Protein AF-A0A7S2N9T8-F1 (afdb_monomer)

Foldseek 3Di:
DKAWQPPPRDPDDFPQWDWDDDPQWIWIAFGFDQFLWIWIQRNVVRTIIIADGDCPDDGAPRRHWHWDDDVQKIKIWDWHFDDDPPDDTDIDIDIDIDGNVVVVVSVVVVPDD

Secondary structure (DSSP, 8-state):
-PEEPPTT------SSEEEEEETTEEEEEE-SSS---EEEEETTTTEEEEEPP---SSPPSS--EEEEEETTEEEEEEEEEE--TTS--EEEEEEEEEEHHHHHHHHHGGG--

Sequence (113 aa):
EAVALGCDERPPAMSGHTALVCCGRMLVFGGEGNSQEVLSYNMSAARWELLPPIMLGPRPSDGRIFCCISGSRLVAYQQRVESAPGSASGRRHELYALEVGEVLQALEFSGGL

Organism: NCBI:txid327968

Solvent-accessible surface area (backbone atoms only — not comparable to full-atom values): 6513 Å² total; per-residue (Å²): 96,62,44,73,40,56,99,83,49,64,80,74,94,60,54,66,49,32,77,46,80,55,97,65,27,37,40,36,38,46,6,57,78,61,43,53,44,31,38,31,35,34,62,88,76,73,43,44,28,43,39,70,58,60,82,73,70,76,82,44,81,76,16,46,28,40,52,52,75,61,91,64,29,41,36,36,40,34,42,32,69,43,77,52,94,94,51,79,79,38,79,45,80,46,79,46,78,42,52,46,66,58,59,47,48,59,56,58,65,39,75,69,133

Structure (mmCIF, N/CA/C/O backbone):
data_AF-A0A7S2N9T8-F1
#
_entry.id   AF-A0A7S2N9T8-F1
#
loop_
_atom_site.group_PDB
_atom_site.id
_atom_site.type_symbol
_atom_site.label_atom_id
_atom_site.label_alt_id
_atom_site.label_comp_id
_atom_site.label_asym_id
_atom_site.label_entity_id
_atom_site.label_seq_id
_atom_site.pdbx_PDB_ins_code
_atom_site.Cartn_x
_atom_site.Cartn_y
_atom_site.Cartn_z
_atom_site.occupancy
_atom_site.B_iso_or_equiv
_atom_site.auth_seq_id
_atom_site.auth_comp_id
_atom_site.auth_asym_id
_atom_site.auth_atom_id
_atom_site.pdbx_PDB_model_num
ATOM 1 N N . GLU A 1 1 ? 5.960 12.427 9.822 1.00 52.41 1 GLU A N 1
ATOM 2 C CA . GLU A 1 1 ? 4.686 12.295 10.556 1.00 52.41 1 GLU A CA 1
ATOM 3 C C . GLU A 1 1 ? 3.575 11.964 9.576 1.00 52.41 1 GLU A C 1
ATOM 5 O O . GLU A 1 1 ? 3.714 12.310 8.403 1.00 52.41 1 GLU A O 1
ATOM 10 N N . ALA A 1 2 ? 2.531 11.264 10.023 1.00 56.09 2 ALA A N 1
ATOM 11 C CA . ALA A 1 2 ? 1.340 11.041 9.210 1.00 56.09 2 ALA A CA 1
ATOM 12 C C . ALA A 1 2 ? 0.533 12.342 9.120 1.00 56.09 2 ALA A C 1
ATOM 14 O O . ALA A 1 2 ? 0.208 12.942 10.143 1.00 56.09 2 ALA A O 1
ATOM 15 N N . VAL A 1 3 ? 0.209 12.779 7.906 1.00 66.69 3 VAL A N 1
ATOM 16 C CA . VAL A 1 3 ? -0.557 14.010 7.684 1.00 66.69 3 VAL A CA 1
ATOM 17 C C . VAL A 1 3 ? -1.998 13.624 7.394 1.00 66.69 3 VAL A C 1
ATOM 19 O O . VAL A 1 3 ? -2.268 12.876 6.454 1.00 66.69 3 VAL A O 1
ATOM 22 N N . ALA A 1 4 ? -2.930 14.096 8.221 1.00 62.12 4 ALA A N 1
ATOM 23 C CA . ALA A 1 4 ? -4.349 13.927 7.942 1.00 62.12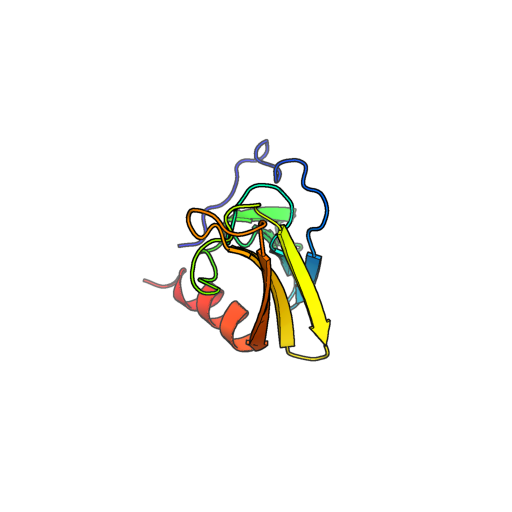 4 ALA A CA 1
ATOM 24 C C . ALA A 1 4 ? -4.683 14.652 6.638 1.00 62.12 4 ALA A C 1
ATOM 26 O O . ALA A 1 4 ? -4.401 15.842 6.503 1.00 62.12 4 ALA A O 1
ATOM 27 N N . LEU A 1 5 ? -5.286 13.925 5.705 1.00 64.75 5 LEU A N 1
ATOM 28 C CA . LEU A 1 5 ? -5.829 14.532 4.507 1.00 64.75 5 LEU A CA 1
ATOM 29 C C . LEU A 1 5 ? -7.159 15.208 4.886 1.00 64.75 5 LEU A C 1
ATOM 31 O O . LEU A 1 5 ? -7.960 14.650 5.645 1.00 64.75 5 LEU A O 1
ATOM 35 N N . GLY A 1 6 ? -7.373 16.436 4.421 1.00 52.16 6 GLY A N 1
ATOM 36 C CA . GLY A 1 6 ? -8.608 17.193 4.601 1.00 52.16 6 GLY A CA 1
ATOM 37 C C . GLY A 1 6 ? -9.846 16.417 4.135 1.00 52.16 6 GLY A C 1
ATOM 38 O O . GLY A 1 6 ? -9.765 15.464 3.364 1.00 52.16 6 GLY A O 1
ATOM 39 N N . CYS A 1 7 ? -11.035 16.828 4.584 1.00 45.34 7 CYS A N 1
ATOM 40 C CA . CYS A 1 7 ? -12.299 16.146 4.267 1.00 45.34 7 CYS A CA 1
ATOM 41 C C . CYS A 1 7 ? -12.627 16.060 2.756 1.00 45.34 7 CYS A C 1
ATOM 43 O O . CYS A 1 7 ? -13.397 15.180 2.362 1.00 45.34 7 CYS A O 1
ATOM 45 N N . ASP A 1 8 ? -11.996 16.901 1.926 1.00 54.03 8 ASP A N 1
ATOM 46 C CA . ASP A 1 8 ? -12.039 16.865 0.454 1.00 54.03 8 ASP A CA 1
ATOM 47 C C . ASP A 1 8 ? -10.788 16.230 -0.200 1.00 54.03 8 ASP A C 1
ATOM 49 O O . ASP A 1 8 ? -10.780 15.967 -1.402 1.00 54.03 8 ASP A O 1
ATOM 53 N N . GLU A 1 9 ? -9.745 15.909 0.568 1.00 65.88 9 GLU A N 1
ATOM 54 C CA . GLU A 1 9 ? -8.489 15.308 0.095 1.00 65.88 9 GLU A CA 1
ATOM 55 C C . GLU A 1 9 ? -8.577 13.775 0.111 1.00 65.88 9 GLU A C 1
ATOM 57 O O . GLU A 1 9 ? -7.877 13.057 0.826 1.00 65.88 9 GLU A O 1
ATOM 62 N N . ARG A 1 10 ? -9.489 13.231 -0.694 1.00 70.81 10 ARG A N 1
ATOM 63 C CA . ARG A 1 10 ? -9.456 11.794 -0.990 1.00 70.81 10 ARG A CA 1
ATOM 64 C C . ARG A 1 10 ? -8.208 11.484 -1.820 1.00 70.81 10 ARG A C 1
ATOM 66 O O . ARG A 1 10 ? -7.784 12.338 -2.601 1.00 70.81 10 ARG A O 1
ATOM 73 N N . PRO A 1 11 ? -7.662 10.261 -1.715 1.00 74.88 11 PRO A N 1
ATOM 74 C CA . PRO A 1 11 ? -6.660 9.788 -2.652 1.00 74.88 11 PRO A CA 1
ATOM 75 C C . PRO A 1 11 ? -7.050 10.107 -4.097 1.00 74.88 11 PRO A C 1
ATOM 77 O O . PRO A 1 11 ? -8.220 9.916 -4.458 1.00 74.88 11 PRO A O 1
ATOM 80 N N . PRO A 1 12 ? -6.107 10.566 -4.933 1.00 74.38 12 PRO A N 1
ATOM 81 C CA . PRO A 1 12 ? -6.371 10.713 -6.354 1.00 74.38 12 PRO A CA 1
ATOM 82 C C . PRO A 1 12 ? -6.801 9.365 -6.942 1.00 74.38 12 PRO A C 1
ATOM 84 O O . PRO A 1 12 ? -6.414 8.301 -6.454 1.00 74.38 12 PRO A O 1
ATOM 87 N N . ALA A 1 13 ? -7.604 9.402 -8.007 1.00 75.38 13 ALA A N 1
ATOM 88 C CA . ALA A 1 13 ? -7.956 8.189 -8.731 1.00 75.38 13 ALA A CA 1
ATOM 89 C C . ALA A 1 13 ? -6.673 7.507 -9.237 1.00 75.38 13 ALA A C 1
ATOM 91 O O . ALA A 1 13 ? -5.900 8.107 -9.979 1.00 75.38 13 ALA A O 1
ATOM 92 N N . MET A 1 14 ? -6.457 6.259 -8.825 1.00 75.69 14 MET A N 1
ATOM 93 C CA . MET A 1 14 ? -5.258 5.478 -9.129 1.00 75.69 14 MET A CA 1
ATOM 94 C C . MET A 1 14 ? -5.645 4.087 -9.626 1.00 75.69 14 MET A C 1
ATOM 96 O O . MET A 1 14 ? -6.543 3.447 -9.075 1.00 75.69 14 MET A O 1
ATOM 100 N N . SER A 1 15 ? -4.955 3.596 -10.655 1.00 74.00 15 SER A N 1
ATOM 101 C CA . SER A 1 15 ? -5.135 2.244 -11.192 1.00 74.00 15 SER A CA 1
ATOM 102 C C . SER A 1 15 ? -3.935 1.360 -10.829 1.00 74.00 15 SER A C 1
ATOM 104 O O . SER A 1 15 ? -2.832 1.862 -10.617 1.00 74.00 15 SER A O 1
ATOM 106 N N . GLY A 1 16 ? -4.151 0.048 -10.687 1.00 72.19 16 GLY A N 1
ATOM 107 C CA . GLY A 1 16 ? -3.079 -0.910 -10.374 1.00 72.19 16 GLY A CA 1
ATOM 108 C C . GLY A 1 16 ? -2.506 -0.834 -8.951 1.00 72.19 16 GLY A C 1
ATOM 109 O O . GLY A 1 16 ? -1.488 -1.467 -8.683 1.00 72.19 16 GLY A O 1
ATOM 110 N N . HIS A 1 17 ? -3.139 -0.078 -8.049 1.00 78.06 17 HIS A N 1
ATOM 111 C CA . HIS A 1 17 ? -2.784 -0.020 -6.630 1.00 78.06 17 HIS A CA 1
ATOM 112 C C . HIS A 1 17 ? -3.206 -1.299 -5.892 1.00 78.06 17 HIS A C 1
ATOM 114 O O . HIS A 1 17 ? -4.038 -2.070 -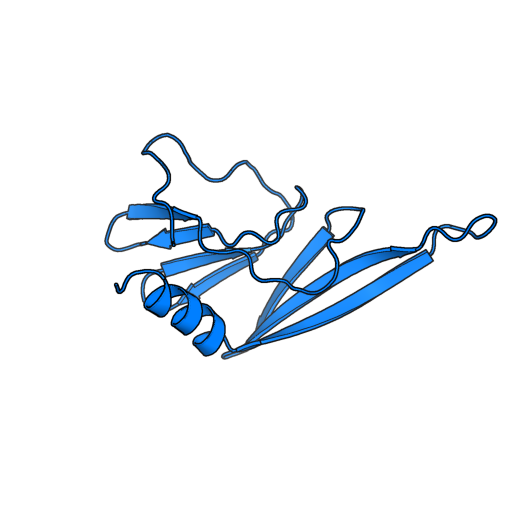6.375 1.00 78.06 17 HIS A O 1
ATOM 120 N N . THR A 1 18 ? -2.674 -1.501 -4.686 1.00 76.69 18 THR A N 1
ATOM 121 C CA . THR A 1 18 ? -3.119 -2.580 -3.785 1.00 76.69 18 THR A CA 1
ATOM 122 C C . THR A 1 18 ? -3.541 -2.010 -2.448 1.00 76.69 18 THR A C 1
ATOM 124 O O . THR A 1 18 ? -2.971 -1.020 -1.990 1.00 76.69 18 THR A O 1
ATOM 127 N N . ALA A 1 19 ? -4.521 -2.657 -1.818 1.00 79.50 19 ALA A N 1
ATOM 128 C CA . ALA A 1 19 ? -5.009 -2.309 -0.494 1.00 79.50 19 ALA A CA 1
ATOM 129 C C . ALA A 1 19 ? -4.818 -3.466 0.506 1.00 79.50 19 ALA A C 1
ATOM 131 O O . ALA A 1 19 ? -5.057 -4.628 0.177 1.00 79.50 19 ALA A O 1
ATOM 132 N N . LEU A 1 20 ? -4.425 -3.133 1.736 1.00 77.75 20 LEU A N 1
ATOM 133 C CA . LEU A 1 20 ? -4.350 -4.015 2.902 1.00 77.75 20 LEU A CA 1
ATOM 134 C C . LEU A 1 20 ? -5.322 -3.528 3.963 1.00 77.75 20 LEU A C 1
ATOM 136 O O . LEU A 1 20 ? -5.319 -2.340 4.244 1.00 77.75 20 LEU A O 1
ATOM 140 N N . VAL A 1 21 ? -6.032 -4.419 4.650 1.00 82.19 21 VAL A N 1
ATOM 141 C CA . VAL A 1 21 ? -6.688 -4.075 5.918 1.00 82.19 21 VAL A CA 1
ATOM 142 C C . VAL A 1 21 ? -5.935 -4.723 7.073 1.00 82.19 21 VAL A C 1
ATOM 144 O O . VAL A 1 21 ? -5.849 -5.946 7.152 1.00 82.19 21 VAL A O 1
ATOM 147 N N . CYS A 1 22 ? -5.409 -3.913 7.987 1.00 74.50 22 CYS A N 1
ATOM 148 C CA . CYS A 1 22 ? -4.740 -4.374 9.201 1.00 74.50 22 CYS A CA 1
ATOM 149 C C . CYS A 1 22 ? -4.956 -3.378 10.346 1.00 74.50 22 CYS A C 1
ATOM 151 O O . CYS A 1 22 ? -4.923 -2.167 10.138 1.00 74.50 22 CYS A O 1
ATOM 153 N N . CYS A 1 23 ? -5.173 -3.883 11.564 1.00 78.25 23 CYS A N 1
ATOM 154 C CA . CYS A 1 23 ? -5.263 -3.066 12.783 1.00 78.25 23 CYS A CA 1
ATOM 155 C C . CYS A 1 23 ? -6.249 -1.877 12.685 1.00 78.25 23 CYS A C 1
ATOM 157 O O . CYS A 1 23 ? -5.949 -0.773 13.131 1.00 78.25 23 CYS A O 1
ATOM 159 N N . GLY A 1 24 ? -7.421 -2.082 12.065 1.00 82.88 24 GLY A N 1
ATOM 160 C CA . GLY A 1 24 ? -8.450 -1.037 11.910 1.00 82.88 24 GLY A CA 1
ATOM 161 C C . GLY A 1 24 ? -8.115 0.049 10.880 1.00 82.88 24 GLY A C 1
ATOM 162 O O . GLY A 1 24 ? -8.780 1.085 10.826 1.00 82.88 24 GLY A O 1
ATOM 163 N N . ARG A 1 25 ? -7.082 -0.173 10.063 1.00 84.94 25 ARG A N 1
ATOM 164 C CA . ARG A 1 25 ? -6.641 0.731 9.003 1.00 84.94 25 ARG A CA 1
ATOM 165 C C . ARG A 1 25 ? -6.630 0.004 7.669 1.00 84.94 25 ARG A C 1
ATOM 167 O O . ARG A 1 25 ? -6.308 -1.182 7.612 1.00 84.94 25 ARG A O 1
ATOM 174 N N . MET A 1 26 ? -6.969 0.714 6.599 1.00 86.19 26 MET A N 1
ATOM 175 C CA . MET A 1 26 ? -6.729 0.249 5.238 1.00 86.19 26 MET A CA 1
ATOM 176 C C . MET A 1 26 ? -5.521 0.981 4.660 1.00 86.19 26 MET A C 1
ATOM 178 O O . MET A 1 26 ? -5.579 2.193 4.498 1.00 86.19 26 MET A O 1
ATOM 182 N N . LEU A 1 27 ? -4.443 0.269 4.350 1.00 80.50 27 LEU A N 1
ATOM 183 C CA . LEU A 1 27 ? -3.254 0.823 3.707 1.00 80.50 27 LEU A CA 1
ATOM 184 C C . LEU A 1 27 ? -3.366 0.639 2.195 1.00 80.50 27 LEU A C 1
ATOM 186 O O . LEU A 1 27 ? -3.589 -0.478 1.742 1.00 80.50 27 LEU A O 1
ATOM 190 N N . VAL A 1 28 ? -3.191 1.702 1.422 1.00 81.75 28 VAL A N 1
ATOM 191 C CA . VAL A 1 28 ? -3.163 1.695 -0.041 1.00 81.75 28 VAL A CA 1
ATOM 192 C C . VAL A 1 28 ? -1.774 2.120 -0.497 1.00 81.75 28 VAL A C 1
ATOM 194 O O . VAL A 1 28 ? -1.257 3.140 -0.042 1.00 81.75 28 VAL A O 1
ATOM 197 N N . PHE A 1 29 ? -1.164 1.320 -1.368 1.00 78.56 29 PHE A N 1
ATOM 198 C CA . PHE A 1 29 ? 0.200 1.534 -1.841 1.00 78.56 29 PHE A CA 1
ATOM 199 C C . PHE A 1 29 ? 0.326 1.273 -3.343 1.00 78.56 29 PHE A C 1
ATOM 201 O O . PHE A 1 29 ? -0.315 0.366 -3.889 1.00 78.56 29 PHE A O 1
ATOM 208 N N . GLY A 1 30 ? 1.206 2.044 -3.982 1.00 76.50 30 GLY A N 1
ATOM 209 C CA . GLY A 1 30 ? 1.538 1.919 -5.396 1.00 76.50 30 GLY A CA 1
ATOM 210 C C . GLY A 1 30 ? 0.442 2.442 -6.322 1.00 76.50 30 GLY A C 1
ATOM 211 O O . GLY A 1 30 ? -0.291 3.372 -5.989 1.00 76.50 30 GLY A O 1
ATOM 212 N N . GLY A 1 31 ? 0.338 1.822 -7.497 1.00 73.75 31 GLY A N 1
ATOM 213 C CA . GLY A 1 31 ? -0.507 2.302 -8.586 1.00 73.75 31 GLY A CA 1
ATOM 214 C C . GLY A 1 31 ? 0.151 3.378 -9.451 1.00 73.75 31 GLY A C 1
ATOM 215 O O . GL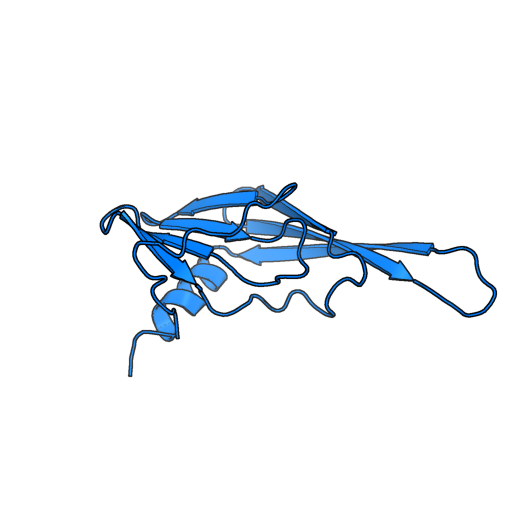Y A 1 31 ? 1.263 3.841 -9.193 1.00 73.75 31 GLY A O 1
ATOM 216 N N . GLU A 1 32 ? -0.536 3.734 -10.534 1.00 68.69 32 GLU A N 1
ATOM 217 C CA . GLU A 1 32 ? -0.076 4.748 -11.486 1.00 68.69 32 GLU A CA 1
ATOM 218 C C . GLU A 1 32 ? 0.034 6.125 -10.808 1.00 68.69 32 GLU A C 1
ATOM 220 O O . GLU A 1 32 ? -0.915 6.583 -10.176 1.00 68.69 32 GLU A O 1
ATOM 225 N N . GLY A 1 33 ? 1.184 6.797 -10.950 1.00 63.34 33 GLY A N 1
ATOM 226 C CA . GLY A 1 33 ? 1.401 8.127 -10.358 1.00 63.34 33 GLY A CA 1
ATOM 227 C C . GLY A 1 33 ? 2.723 8.331 -9.613 1.00 63.34 33 GLY A C 1
ATOM 228 O O . GLY A 1 33 ? 2.916 9.389 -9.023 1.00 63.34 33 GLY A O 1
ATOM 229 N N . ASN A 1 34 ? 3.662 7.375 -9.667 1.00 56.03 34 ASN A N 1
ATOM 230 C CA . ASN A 1 34 ? 5.015 7.50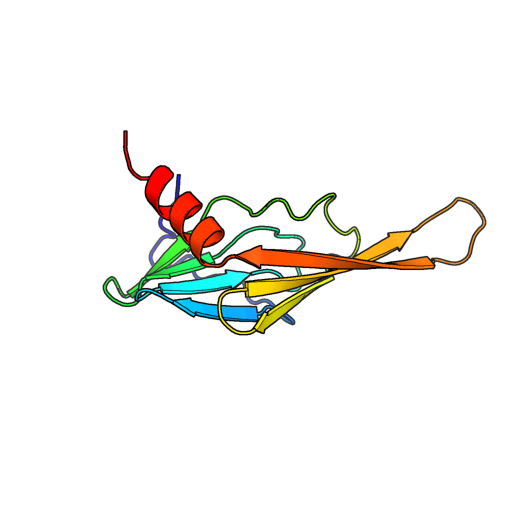3 -9.092 1.00 56.03 34 ASN A CA 1
ATOM 231 C C . ASN A 1 34 ? 5.082 7.673 -7.562 1.00 56.03 34 ASN A C 1
ATOM 233 O O . ASN A 1 34 ? 6.153 8.013 -7.040 1.00 56.03 34 ASN A O 1
ATOM 237 N N . SER A 1 35 ? 4.001 7.428 -6.820 1.00 64.31 35 SER A N 1
ATOM 238 C CA . SER A 1 35 ? 4.048 7.572 -5.372 1.00 64.31 35 SER A CA 1
ATOM 239 C C . SER A 1 35 ? 4.484 6.255 -4.714 1.00 64.31 35 SER A C 1
ATOM 241 O O . SER A 1 35 ? 3.824 5.224 -4.772 1.00 64.31 35 SER A O 1
ATOM 243 N N . GLN A 1 36 ? 5.645 6.295 -4.057 1.00 71.56 36 GLN A N 1
ATOM 244 C CA . GLN A 1 36 ? 5.990 5.356 -2.979 1.00 71.56 36 GLN A CA 1
ATOM 245 C C . GLN A 1 36 ? 5.282 5.764 -1.669 1.00 71.56 36 GLN A C 1
ATOM 247 O O . GLN A 1 36 ? 5.712 5.412 -0.573 1.00 71.56 36 GLN A O 1
ATOM 252 N N . GLU A 1 37 ? 4.227 6.569 -1.782 1.00 77.81 37 GLU A N 1
ATOM 253 C CA . GLU A 1 37 ? 3.405 7.025 -0.676 1.00 77.81 37 GLU A CA 1
ATOM 254 C C . GLU A 1 37 ? 2.488 5.896 -0.229 1.00 77.81 37 GLU A C 1
ATOM 256 O O . GLU A 1 37 ? 2.008 5.099 -1.038 1.00 77.81 37 GLU A O 1
ATOM 261 N N . VAL A 1 38 ? 2.235 5.849 1.072 1.00 78.69 38 VAL A N 1
ATOM 262 C CA . VAL A 1 38 ? 1.253 4.938 1.641 1.00 78.69 38 VAL A CA 1
ATOM 263 C C . VAL A 1 38 ? 0.091 5.780 2.131 1.00 78.69 38 VAL A C 1
ATOM 265 O O . VAL A 1 38 ? 0.248 6.654 2.981 1.00 78.69 38 VAL A O 1
ATOM 268 N N . LEU A 1 39 ? -1.090 5.508 1.604 1.00 83.25 39 LEU A N 1
ATOM 269 C CA . LEU A 1 39 ? -2.323 6.118 2.075 1.00 83.25 39 LEU A CA 1
ATOM 270 C C . LEU A 1 39 ? -2.939 5.197 3.122 1.00 83.25 39 LEU A C 1
ATOM 272 O O . LEU A 1 39 ? -3.106 4.010 2.876 1.00 83.25 39 LEU A O 1
ATOM 276 N N . SER A 1 40 ? -3.296 5.720 4.286 1.00 84.62 40 SER A N 1
ATOM 277 C CA . SER A 1 40 ? -3.988 4.978 5.338 1.00 84.62 40 SER A CA 1
ATOM 278 C C . SER A 1 40 ? -5.389 5.529 5.520 1.00 84.62 40 SER A C 1
ATOM 280 O O . SER A 1 40 ? -5.559 6.671 5.928 1.00 84.62 40 SER A O 1
ATOM 282 N N . TYR A 1 41 ? -6.404 4.700 5.334 1.00 86.62 41 TYR A N 1
ATOM 283 C CA . TYR A 1 41 ? -7.749 5.001 5.794 1.00 86.62 41 TYR A CA 1
ATOM 284 C C . TYR A 1 41 ? -7.946 4.465 7.212 1.00 86.62 41 TYR A C 1
ATOM 286 O O . TYR A 1 41 ? -7.956 3.253 7.432 1.00 86.62 41 TYR A O 1
ATOM 294 N N . ASN A 1 42 ? -8.107 5.361 8.181 1.00 85.88 42 ASN A N 1
ATOM 295 C CA . ASN A 1 42 ? -8.480 5.003 9.544 1.00 85.88 42 ASN A CA 1
ATOM 296 C C . ASN A 1 42 ? -9.986 4.718 9.586 1.00 85.88 42 ASN A C 1
ATOM 298 O O . ASN A 1 42 ? -10.789 5.636 9.424 1.00 85.88 42 ASN A O 1
ATOM 302 N N . MET A 1 43 ? -10.370 3.461 9.815 1.00 85.88 43 MET A N 1
ATOM 303 C CA . MET A 1 43 ? -11.777 3.050 9.775 1.00 85.88 43 MET A CA 1
ATOM 304 C C . MET A 1 43 ? -12.580 3.580 10.963 1.00 85.88 43 MET A C 1
ATOM 306 O O . MET A 1 43 ? -13.757 3.889 10.811 1.00 85.88 43 MET A O 1
ATOM 310 N N . SER A 1 44 ? -11.948 3.729 12.130 1.00 87.69 44 SER A N 1
ATOM 311 C CA . SER A 1 44 ? -12.606 4.244 13.336 1.00 87.69 44 SER A CA 1
ATOM 312 C C . SER A 1 44 ? -12.919 5.734 13.218 1.00 87.69 44 SER A C 1
ATOM 314 O O . SER A 1 44 ? -13.972 6.187 13.654 1.00 87.69 44 SER A O 1
ATOM 316 N N . ALA A 1 45 ? -11.999 6.499 12.626 1.00 85.69 45 ALA A N 1
ATOM 317 C CA . ALA A 1 45 ? -12.147 7.938 12.416 1.00 85.69 45 ALA A CA 1
ATOM 318 C C . ALA A 1 45 ? -12.736 8.303 11.042 1.00 85.69 45 ALA A C 1
ATOM 320 O O . ALA A 1 45 ? -12.942 9.482 10.766 1.00 85.69 45 ALA A O 1
ATOM 321 N N . ALA A 1 46 ? -12.963 7.305 10.185 1.00 88.69 46 ALA A N 1
ATOM 322 C CA . ALA A 1 46 ? -13.460 7.435 8.821 1.00 88.69 46 ALA A CA 1
ATOM 323 C C . ALA A 1 46 ? -12.708 8.475 7.962 1.00 88.69 46 ALA A C 1
ATOM 325 O O . ALA A 1 46 ? -13.320 9.181 7.159 1.00 88.69 46 ALA A O 1
ATOM 326 N N . ARG A 1 47 ? -11.379 8.565 8.106 1.00 86.12 47 ARG A N 1
ATOM 327 C CA . ARG A 1 47 ? -10.548 9.580 7.433 1.00 86.12 47 ARG A CA 1
ATOM 328 C C . ARG A 1 47 ? -9.298 8.994 6.791 1.00 86.12 47 ARG A C 1
ATOM 330 O O . ARG A 1 47 ? -8.770 7.984 7.258 1.00 86.12 47 ARG A O 1
ATOM 337 N N . TRP A 1 48 ? -8.814 9.670 5.755 1.00 85.75 48 TRP A N 1
ATOM 338 C CA . TRP A 1 48 ? -7.547 9.356 5.108 1.00 85.75 48 TRP A CA 1
ATOM 339 C C . TRP A 1 48 ? -6.382 10.090 5.773 1.00 85.75 48 TRP A C 1
ATOM 341 O O . TRP A 1 48 ? -6.502 11.226 6.223 1.00 85.75 48 TRP A O 1
ATOM 351 N N . GLU A 1 49 ? -5.244 9.417 5.823 1.00 84.69 49 GLU A N 1
ATOM 352 C CA . GLU A 1 49 ? -3.981 9.907 6.357 1.00 84.69 49 GLU A CA 1
ATOM 353 C C . GLU A 1 49 ? -2.890 9.533 5.350 1.00 84.69 49 GLU A C 1
ATOM 355 O O . GLU A 1 49 ? -2.808 8.383 4.914 1.00 84.69 49 GLU A O 1
ATOM 360 N N . LEU A 1 50 ? -2.061 10.496 4.962 1.00 81.44 50 LEU A N 1
ATOM 361 C CA . LEU A 1 50 ? -0.858 10.239 4.186 1.00 81.44 50 LEU A CA 1
ATOM 362 C C . LEU A 1 50 ? 0.254 9.834 5.148 1.00 81.44 50 LEU A C 1
ATOM 364 O O . LEU A 1 50 ? 0.621 10.592 6.047 1.00 81.44 50 LEU A O 1
ATOM 368 N N . LEU A 1 51 ? 0.779 8.631 4.970 1.00 76.75 51 LEU A N 1
ATOM 369 C CA . LEU A 1 51 ? 1.864 8.104 5.784 1.00 76.75 51 LEU A CA 1
ATOM 370 C C . LEU A 1 51 ? 3.218 8.401 5.126 1.00 76.75 51 LEU A C 1
ATOM 372 O O . LEU A 1 51 ? 3.281 8.633 3.913 1.00 76.75 51 LEU A O 1
ATOM 376 N N . PRO A 1 52 ? 4.320 8.353 5.897 1.00 73.88 52 PRO A N 1
ATOM 377 C CA . PRO A 1 52 ? 5.657 8.416 5.327 1.00 73.88 52 PRO A CA 1
ATOM 378 C C . PRO A 1 52 ? 5.840 7.382 4.202 1.00 73.88 52 PRO A C 1
ATOM 380 O O . PRO A 1 52 ? 5.369 6.248 4.330 1.00 73.88 52 PRO A O 1
ATOM 383 N N . PRO A 1 53 ? 6.516 7.747 3.100 1.00 72.12 53 PRO A N 1
ATOM 384 C CA . PRO A 1 53 ? 6.704 6.840 1.981 1.00 72.12 53 PRO A CA 1
ATOM 385 C C . PRO A 1 53 ? 7.570 5.642 2.377 1.00 72.12 53 PRO A C 1
ATOM 387 O O . PRO A 1 53 ? 8.568 5.783 3.088 1.00 72.12 53 PRO A O 1
ATOM 390 N N . ILE A 1 54 ? 7.222 4.464 1.861 1.00 72.19 54 ILE A N 1
ATOM 391 C CA . ILE A 1 54 ? 8.067 3.277 1.984 1.00 72.19 54 ILE A CA 1
ATOM 392 C C . ILE A 1 54 ? 9.058 3.295 0.824 1.00 72.19 54 ILE A C 1
ATOM 394 O O . ILE A 1 54 ? 8.695 3.077 -0.332 1.00 72.19 54 ILE A O 1
ATOM 398 N N . MET A 1 55 ? 10.327 3.534 1.146 1.00 70.38 55 MET A N 1
ATOM 399 C CA . MET A 1 55 ? 11.410 3.606 0.167 1.00 70.38 55 MET A CA 1
ATOM 400 C C . MET A 1 55 ? 11.771 2.210 -0.366 1.00 70.38 55 MET A C 1
ATOM 402 O O . MET A 1 55 ? 12.730 1.579 0.079 1.00 70.38 55 MET A O 1
ATOM 406 N N . LEU A 1 56 ? 11.001 1.727 -1.342 1.00 67.31 56 LEU A N 1
ATOM 407 C CA . LEU A 1 56 ? 11.288 0.510 -2.103 1.00 67.31 56 LEU A CA 1
ATOM 408 C C . LEU A 1 56 ? 12.346 0.791 -3.173 1.00 67.31 56 LEU A C 1
ATOM 410 O O . LEU A 1 56 ? 12.040 0.919 -4.353 1.00 67.31 56 LEU A O 1
ATOM 414 N N . GLY A 1 57 ? 13.597 0.970 -2.750 1.00 66.25 57 GLY A N 1
ATOM 415 C CA . GLY A 1 57 ? 14.696 1.239 -3.676 1.00 66.25 57 GLY A CA 1
ATOM 416 C C . GLY A 1 57 ? 14.489 2.491 -4.555 1.00 66.25 57 GLY A C 1
ATOM 417 O O . GLY A 1 57 ? 13.742 3.407 -4.192 1.00 66.25 57 GLY A O 1
ATOM 418 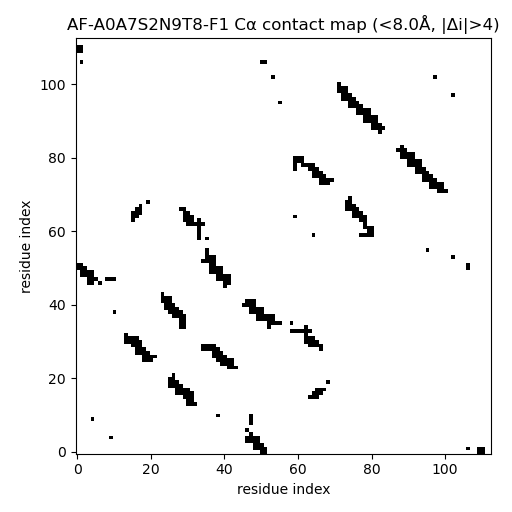N N . PRO A 1 58 ? 15.189 2.585 -5.702 1.00 64.75 58 PRO A N 1
ATOM 419 C CA . PRO A 1 58 ? 15.069 3.720 -6.616 1.00 64.75 58 PRO A CA 1
ATOM 420 C C . PRO A 1 58 ? 13.648 3.826 -7.173 1.00 64.75 58 PRO A C 1
ATOM 422 O O . PRO A 1 58 ? 13.077 2.815 -7.567 1.00 64.75 58 PRO A O 1
ATOM 425 N N . ARG A 1 59 ? 13.091 5.039 -7.280 1.00 64.25 59 ARG A N 1
ATOM 426 C CA . ARG A 1 59 ? 11.752 5.230 -7.861 1.00 64.25 59 ARG A CA 1
ATOM 427 C C . ARG A 1 59 ? 11.686 4.672 -9.294 1.00 64.25 59 ARG A C 1
ATOM 429 O O . ARG A 1 59 ? 12.591 4.956 -10.088 1.00 64.25 59 ARG A O 1
ATOM 436 N N . PRO A 1 60 ? 10.640 3.907 -9.647 1.00 61.22 60 PRO A N 1
ATOM 437 C CA . PRO A 1 60 ? 10.470 3.415 -11.007 1.00 61.22 60 PRO A CA 1
ATOM 438 C C . PRO A 1 60 ? 10.189 4.580 -11.953 1.00 61.22 60 PRO A C 1
ATOM 440 O O . PRO A 1 60 ? 9.468 5.512 -11.612 1.00 61.22 60 PRO A O 1
ATOM 443 N N . SER A 1 61 ? 10.768 4.534 -13.150 1.00 62.28 61 SER A N 1
ATOM 444 C CA . SER A 1 61 ? 10.635 5.592 -14.156 1.00 62.28 61 SER A CA 1
ATOM 445 C C . SER A 1 61 ? 9.274 5.601 -14.860 1.00 62.28 61 SER A C 1
ATOM 447 O O . SER A 1 61 ? 8.871 6.641 -15.371 1.00 62.28 61 SER A O 1
ATOM 449 N N . ASP A 1 62 ? 8.562 4.471 -14.878 1.00 63.44 62 ASP A N 1
ATOM 450 C CA . ASP A 1 62 ? 7.233 4.314 -15.487 1.00 63.44 62 ASP A CA 1
ATOM 451 C C . ASP A 1 62 ? 6.090 4.247 -14.456 1.00 63.44 62 ASP A C 1
ATOM 453 O O . ASP A 1 62 ? 4.930 4.076 -14.833 1.00 63.44 62 ASP A O 1
ATOM 457 N N . GLY A 1 63 ? 6.404 4.397 -13.163 1.00 58.88 63 GLY A N 1
ATOM 458 C CA . GLY A 1 63 ? 5.423 4.492 -12.084 1.00 58.88 63 GLY A CA 1
ATOM 459 C C . GLY A 1 63 ? 4.595 3.241 -11.833 1.00 58.88 63 GLY A C 1
ATOM 460 O O . GLY A 1 63 ? 3.546 3.344 -11.206 1.00 58.88 63 GLY A O 1
ATOM 461 N N . ARG A 1 64 ? 5.030 2.067 -12.309 1.00 67.00 64 ARG A N 1
ATOM 462 C CA . ARG A 1 64 ? 4.287 0.816 -12.120 1.00 67.00 64 ARG A CA 1
ATOM 463 C C . ARG A 1 64 ? 4.843 0.017 -10.955 1.00 67.00 64 ARG A C 1
ATOM 465 O O . ARG A 1 64 ? 5.799 -0.750 -11.092 1.00 67.00 64 ARG A O 1
ATOM 472 N N . ILE A 1 65 ? 4.192 0.196 -9.811 1.00 70.00 65 ILE A N 1
ATOM 473 C CA . ILE A 1 65 ? 4.355 -0.656 -8.638 1.00 70.00 65 ILE A CA 1
ATOM 474 C C . ILE A 1 65 ? 3.057 -1.431 -8.453 1.00 70.00 65 ILE A C 1
ATOM 476 O O . ILE A 1 65 ? 2.004 -0.838 -8.225 1.00 70.00 65 ILE A O 1
ATOM 480 N N . PHE A 1 66 ? 3.158 -2.751 -8.550 1.00 72.19 66 PHE A N 1
ATOM 481 C CA . PHE A 1 66 ? 2.101 -3.679 -8.173 1.00 72.19 66 PHE A CA 1
ATOM 482 C C . PHE A 1 66 ? 2.462 -4.265 -6.819 1.00 72.19 66 PHE A C 1
ATOM 484 O O . PHE A 1 66 ? 3.637 -4.473 -6.531 1.00 72.19 66 PHE A O 1
ATOM 491 N N . CYS A 1 67 ? 1.488 -4.583 -5.985 1.00 71.06 67 CYS A N 1
ATOM 492 C CA . CYS A 1 67 ? 1.771 -5.296 -4.752 1.00 71.06 67 CYS A CA 1
ATOM 493 C C . CYS A 1 67 ? 0.722 -6.368 -4.480 1.00 71.06 67 CYS A C 1
ATOM 495 O O . CYS A 1 67 ? -0.327 -6.454 -5.109 1.00 71.06 67 CYS A O 1
ATOM 497 N N . CYS A 1 68 ? 1.061 -7.268 -3.577 1.00 67.62 68 CYS A N 1
ATOM 498 C CA . CYS A 1 68 ? 0.138 -8.226 -3.014 1.00 67.62 68 CYS A CA 1
ATOM 499 C C . CYS A 1 68 ? 0.540 -8.499 -1.573 1.00 67.62 68 CYS A C 1
ATOM 501 O O . CYS A 1 68 ? 1.586 -8.059 -1.093 1.00 67.62 68 CYS A O 1
ATOM 503 N N . ILE A 1 69 ? -0.325 -9.211 -0.867 1.00 67.00 69 ILE A N 1
ATOM 504 C CA . ILE A 1 69 ? -0.114 -9.532 0.534 1.00 67.00 69 ILE A CA 1
ATOM 505 C C . ILE A 1 69 ? -0.192 -11.031 0.678 1.00 67.00 69 ILE A C 1
ATOM 507 O O . ILE A 1 69 ? -1.091 -11.672 0.137 1.00 67.00 69 ILE A O 1
ATOM 511 N N . SER A 1 70 ? 0.760 -11.576 1.422 1.00 68.94 70 SER A N 1
ATOM 512 C CA . SER A 1 70 ? 0.811 -12.991 1.747 1.00 68.94 70 SER A CA 1
ATOM 513 C C . SER A 1 70 ? 1.129 -13.135 3.228 1.00 68.94 70 SER A C 1
ATO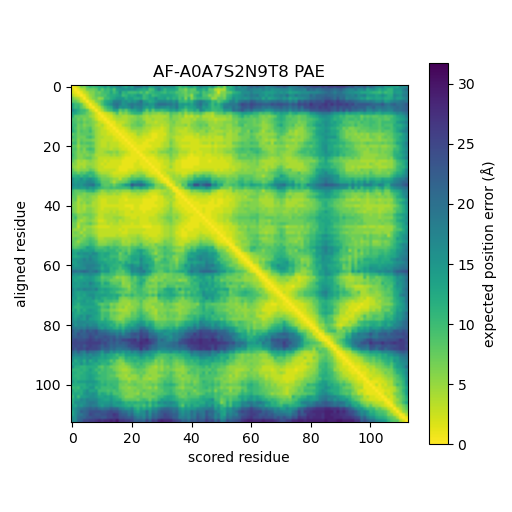M 515 O O . SER A 1 70 ? 2.275 -12.970 3.647 1.00 68.94 70 SER A O 1
ATOM 517 N N . GLY A 1 71 ? 0.106 -13.427 4.033 1.00 70.75 71 GLY A N 1
ATOM 518 C CA . GLY A 1 71 ? 0.236 -13.513 5.488 1.00 70.75 71 GLY A CA 1
ATOM 519 C C . GLY A 1 71 ? 0.610 -12.163 6.105 1.00 70.75 71 GLY A C 1
ATOM 520 O O . GLY A 1 71 ? -0.113 -11.185 5.933 1.00 70.75 71 GLY A O 1
ATOM 521 N N . SER A 1 72 ? 1.742 -12.110 6.811 1.00 71.31 72 SER A N 1
ATOM 522 C CA . SER A 1 72 ? 2.275 -10.893 7.436 1.00 71.31 72 SER A CA 1
ATOM 523 C C . SER A 1 72 ? 3.118 -10.035 6.494 1.00 71.31 72 SER A C 1
ATOM 525 O O . SER A 1 72 ? 3.714 -9.072 6.956 1.00 71.31 72 SER A O 1
ATOM 527 N N . ARG A 1 73 ? 3.203 -10.357 5.197 1.00 71.19 73 ARG A N 1
ATOM 528 C CA . ARG A 1 73 ? 4.122 -9.688 4.267 1.00 71.19 73 ARG A CA 1
ATOM 529 C C . ARG A 1 73 ? 3.404 -8.873 3.210 1.00 71.19 73 ARG A C 1
ATOM 531 O O . ARG A 1 73 ? 2.513 -9.391 2.538 1.00 71.19 73 ARG A O 1
ATOM 538 N N . LEU A 1 74 ? 3.869 -7.645 3.005 1.00 75.56 74 LEU A N 1
ATOM 539 C CA . LEU A 1 74 ? 3.622 -6.869 1.798 1.00 75.56 74 LEU A CA 1
ATOM 540 C C . LEU A 1 74 ? 4.701 -7.236 0.783 1.00 75.56 74 LEU A C 1
ATOM 542 O O . LEU A 1 74 ? 5.889 -7.053 1.034 1.00 75.56 74 LEU A O 1
ATOM 546 N N . VAL A 1 75 ? 4.285 -7.755 -0.364 1.00 75.62 75 VAL A N 1
ATOM 547 C CA . VAL A 1 75 ? 5.163 -8.052 -1.491 1.00 75.62 75 VAL A CA 1
ATOM 548 C C . VAL A 1 75 ? 4.916 -6.999 -2.557 1.00 75.62 75 VAL A C 1
ATOM 550 O O . VAL A 1 75 ? 3.799 -6.865 -3.042 1.00 75.62 75 VAL A O 1
ATOM 553 N N . ALA A 1 76 ? 5.942 -6.242 -2.919 1.00 75.94 76 ALA A N 1
ATOM 554 C CA . ALA A 1 76 ? 5.873 -5.236 -3.962 1.00 75.94 76 ALA A CA 1
ATOM 555 C C . ALA A 1 76 ? 6.727 -5.651 -5.156 1.00 75.94 76 ALA A C 1
ATOM 557 O O . ALA A 1 76 ? 7.877 -6.059 -5.025 1.00 75.94 76 ALA A O 1
ATOM 558 N N . TYR A 1 77 ? 6.131 -5.539 -6.327 1.00 73.81 77 TYR A N 1
ATOM 559 C CA . TYR A 1 77 ? 6.720 -5.770 -7.623 1.00 73.81 77 TYR A CA 1
ATOM 560 C C . TYR A 1 77 ? 6.849 -4.429 -8.327 1.00 73.81 77 TYR A C 1
ATOM 562 O O . TYR A 1 77 ? 5.859 -3.748 -8.603 1.00 73.81 77 TYR A O 1
ATOM 570 N N . GLN A 1 78 ? 8.080 -4.064 -8.632 1.00 75.12 78 GLN A N 1
ATOM 571 C CA . GLN A 1 78 ? 8.397 -2.828 -9.310 1.00 75.12 78 GLN A CA 1
ATOM 572 C C . GLN A 1 78 ? 8.950 -3.129 -10.697 1.00 75.12 78 GLN A C 1
ATOM 574 O O . GLN A 1 78 ? 9.886 -3.916 -10.852 1.00 75.12 78 GLN A O 1
ATOM 579 N N . GLN A 1 79 ? 8.391 -2.467 -11.708 1.00 71.06 79 GLN A N 1
ATOM 580 C CA . GLN A 1 79 ? 8.979 -2.458 -13.038 1.00 71.06 79 GLN A CA 1
ATOM 581 C C . GLN A 1 79 ? 9.911 -1.253 -13.171 1.00 71.06 79 GLN A C 1
ATOM 583 O O . GLN A 1 79 ? 9.559 -0.133 -12.817 1.00 71.06 79 GLN A O 1
ATOM 588 N N . ARG A 1 80 ? 11.119 -1.474 -13.684 1.00 70.75 80 ARG A N 1
ATOM 589 C CA . ARG A 1 80 ? 12.057 -0.405 -14.016 1.00 70.75 80 ARG A CA 1
ATOM 590 C C . ARG A 1 80 ? 12.368 -0.461 -15.499 1.00 70.75 80 ARG A C 1
ATOM 592 O O . ARG A 1 80 ? 12.803 -1.496 -16.005 1.00 70.75 80 ARG A O 1
ATOM 599 N N . VAL A 1 81 ? 12.173 0.664 -16.184 1.00 67.19 81 VAL A N 1
ATOM 600 C CA . VAL A 1 81 ? 12.678 0.826 -17.546 1.00 67.19 81 VAL A CA 1
ATOM 601 C C . VAL A 1 81 ? 14.172 1.088 -17.463 1.00 67.19 81 VAL A C 1
ATOM 603 O O . VAL A 1 81 ? 14.612 2.079 -16.879 1.00 67.19 81 VAL A O 1
ATOM 606 N N . GLU A 1 82 ? 14.948 0.191 -18.053 1.00 66.31 82 GLU A N 1
ATOM 607 C CA . GLU A 1 82 ? 16.377 0.364 -18.238 1.00 66.31 82 GLU A CA 1
ATOM 608 C C . GLU A 1 82 ? 16.602 0.968 -19.624 1.00 66.31 82 GLU A C 1
ATOM 610 O O . GLU A 1 82 ? 16.461 0.310 -20.656 1.00 66.31 82 GLU A O 1
ATOM 615 N N . SER A 1 83 ? 16.886 2.268 -19.651 1.00 58.44 83 SER A N 1
ATOM 616 C CA . SER A 1 83 ? 17.297 2.967 -20.864 1.00 58.44 83 SER A CA 1
ATOM 617 C C . SER A 1 83 ? 18.820 3.067 -20.881 1.00 58.44 83 SER A C 1
ATOM 619 O O . SER A 1 83 ? 19.389 4.011 -20.331 1.00 58.44 83 SER A O 1
ATOM 621 N N . ALA A 1 84 ? 19.483 2.089 -21.496 1.00 58.62 84 ALA A N 1
ATOM 622 C CA . ALA A 1 84 ? 20.881 2.231 -21.891 1.00 58.62 84 ALA A CA 1
ATOM 623 C C . ALA A 1 84 ? 20.946 2.921 -23.268 1.00 58.62 84 ALA A C 1
ATOM 625 O O . ALA A 1 84 ? 20.153 2.573 -24.151 1.00 58.62 84 ALA A O 1
ATOM 626 N N . PRO A 1 85 ? 21.857 3.887 -23.489 1.00 57.31 85 PRO A N 1
ATOM 627 C CA . PRO A 1 85 ? 21.989 4.537 -24.788 1.00 57.31 85 PRO A CA 1
ATOM 628 C C . PRO A 1 85 ? 22.326 3.494 -25.865 1.00 57.31 85 PRO A C 1
ATOM 630 O O . PRO A 1 85 ? 23.329 2.794 -25.767 1.00 57.31 85 PRO A O 1
ATOM 633 N N . GLY A 1 86 ? 21.464 3.378 -26.880 1.00 65.50 86 GLY A N 1
ATOM 634 C CA . GLY A 1 86 ? 21.635 2.452 -28.008 1.00 65.50 86 GLY A CA 1
ATOM 635 C C . GLY A 1 86 ? 21.074 1.036 -27.819 1.00 65.50 86 GLY A C 1
ATOM 636 O O . GLY A 1 86 ? 21.187 0.235 -28.743 1.00 65.50 86 GLY A O 1
ATOM 637 N N . SER A 1 87 ? 20.446 0.718 -26.680 1.00 56.97 87 SER A N 1
ATOM 638 C CA . SER A 1 87 ? 19.791 -0.579 -26.450 1.00 56.97 87 SER A CA 1
ATOM 639 C C . SER A 1 87 ? 18.266 -0.463 -26.521 1.00 56.97 87 SER A C 1
ATOM 641 O O . SER A 1 87 ? 17.696 0.573 -26.172 1.00 56.97 87 SER A O 1
ATOM 643 N N . ALA A 1 88 ? 17.590 -1.534 -26.947 1.00 58.66 88 ALA A N 1
ATOM 644 C CA . ALA A 1 88 ? 16.140 -1.639 -26.812 1.00 58.66 88 ALA A CA 1
ATOM 645 C C . ALA A 1 88 ? 15.756 -1.471 -25.331 1.00 58.66 88 ALA A C 1
ATOM 647 O O . ALA A 1 88 ? 16.424 -2.022 -24.458 1.00 58.66 88 ALA A O 1
ATOM 648 N N . SER A 1 89 ? 14.697 -0.700 -25.059 1.00 62.75 89 SER A N 1
ATOM 649 C CA . SER A 1 89 ? 14.148 -0.491 -23.712 1.00 62.75 89 SER A CA 1
ATOM 650 C C . SER A 1 89 ? 13.978 -1.834 -22.994 1.00 62.75 89 SER A C 1
ATOM 652 O O . SER A 1 89 ? 13.092 -2.623 -23.326 1.00 62.75 89 SER A O 1
ATOM 654 N N . GLY A 1 90 ? 14.860 -2.108 -22.032 1.00 64.12 90 GLY A N 1
ATOM 655 C CA . GLY A 1 90 ? 14.780 -3.289 -21.185 1.00 64.12 90 GLY A CA 1
ATOM 656 C C . GLY A 1 90 ? 13.790 -3.044 -20.053 1.00 64.12 90 GLY A C 1
ATOM 657 O O . GLY A 1 90 ? 13.687 -1.928 -19.541 1.00 64.12 90 GLY A O 1
ATOM 658 N N . ARG A 1 91 ? 13.054 -4.081 -19.647 1.00 69.19 91 ARG A N 1
ATOM 659 C CA . ARG A 1 91 ? 12.258 -4.057 -18.414 1.00 69.19 91 ARG A CA 1
ATOM 660 C C . ARG A 1 91 ? 12.942 -4.937 -17.386 1.00 69.19 91 ARG A C 1
ATOM 662 O O . ARG A 1 91 ? 13.093 -6.136 -17.609 1.00 69.19 91 ARG A O 1
ATOM 669 N N . ARG A 1 92 ? 13.335 -4.342 -16.263 1.00 71.38 92 ARG A N 1
ATOM 670 C CA . ARG A 1 92 ? 13.788 -5.077 -15.085 1.00 71.38 92 ARG A CA 1
ATOM 671 C C . ARG A 1 92 ? 12.646 -5.158 -14.086 1.00 71.38 92 ARG A C 1
ATOM 673 O O . ARG A 1 92 ? 11.938 -4.176 -13.873 1.00 71.38 92 ARG A O 1
ATOM 680 N N . HIS A 1 93 ? 12.481 -6.327 -13.486 1.00 72.38 93 HIS A N 1
ATOM 681 C CA . HIS A 1 93 ? 11.503 -6.561 -12.437 1.00 72.38 93 HIS A CA 1
ATOM 682 C C . HIS A 1 93 ? 12.233 -6.710 -11.109 1.00 72.38 93 HIS A C 1
ATOM 684 O O . HIS A 1 93 ? 13.151 -7.524 -10.997 1.00 72.38 93 HIS A O 1
ATOM 690 N N . GLU A 1 94 ? 11.848 -5.906 -10.128 1.00 76.12 94 GLU A N 1
ATOM 691 C CA . GLU A 1 94 ? 12.418 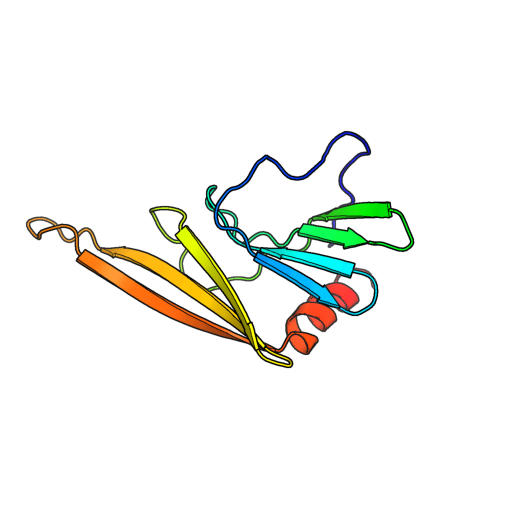-5.914 -8.785 1.00 76.12 94 GLU A CA 1
ATOM 692 C C . GLU A 1 94 ? 11.317 -6.299 -7.793 1.00 76.12 94 GLU A C 1
ATOM 694 O O . GLU A 1 94 ? 10.189 -5.813 -7.879 1.00 76.12 94 GLU A O 1
ATOM 699 N N . LEU A 1 95 ? 11.636 -7.234 -6.896 1.00 76.25 95 LEU A N 1
ATOM 700 C CA . LEU A 1 95 ? 10.713 -7.753 -5.894 1.00 76.25 95 LEU A CA 1
ATOM 701 C C . LEU A 1 95 ? 11.184 -7.316 -4.510 1.00 76.25 95 LEU A C 1
ATOM 703 O O . LEU A 1 95 ? 12.331 -7.558 -4.136 1.00 76.25 95 LEU A O 1
ATOM 707 N N . TYR A 1 96 ? 10.275 -6.732 -3.744 1.00 77.94 96 TYR A N 1
ATOM 708 C CA . TYR A 1 96 ? 10.484 -6.334 -2.362 1.00 77.94 96 TYR A CA 1
ATOM 709 C C . TYR A 1 96 ? 9.486 -7.069 -1.477 1.00 77.94 96 TYR A C 1
ATOM 711 O O . TYR A 1 96 ? 8.325 -7.221 -1.847 1.00 77.94 96 TYR A O 1
ATOM 719 N N . ALA A 1 97 ? 9.928 -7.517 -0.308 1.00 78.69 97 ALA A N 1
ATOM 720 C CA . ALA A 1 97 ? 9.058 -8.082 0.711 1.00 78.69 97 ALA A CA 1
ATOM 721 C C . ALA A 1 97 ? 9.308 -7.343 2.024 1.00 78.69 97 ALA A C 1
ATOM 723 O O . ALA A 1 97 ? 10.452 -7.247 2.462 1.00 78.69 97 ALA A O 1
ATOM 724 N N . LEU A 1 98 ? 8.243 -6.819 2.616 1.00 75.69 98 LEU A N 1
ATOM 725 C CA . LEU A 1 98 ? 8.253 -6.086 3.877 1.00 75.69 98 LEU A CA 1
ATOM 726 C C . LEU A 1 98 ? 7.336 -6.793 4.863 1.00 75.69 98 LEU A C 1
ATOM 728 O O . LEU A 1 98 ? 6.260 -7.250 4.469 1.00 75.69 98 LEU A O 1
ATOM 732 N N . GLU A 1 99 ? 7.712 -6.855 6.137 1.00 79.06 99 GLU A N 1
ATOM 733 C CA . GLU A 1 99 ? 6.771 -7.300 7.161 1.00 79.06 99 GLU A CA 1
ATOM 734 C C . GLU A 1 99 ? 5.773 -6.168 7.447 1.00 79.06 99 GLU A C 1
ATOM 736 O O . GLU A 1 99 ? 6.135 -5.020 7.699 1.00 79.06 99 GLU A O 1
ATOM 741 N N . VAL A 1 100 ? 4.482 -6.488 7.440 1.00 72.38 100 VAL A N 1
ATOM 742 C CA . VAL A 1 100 ? 3.392 -5.556 7.761 1.00 72.38 100 VAL A CA 1
ATOM 743 C C . VAL A 1 100 ? 3.595 -4.967 9.156 1.00 72.38 100 VAL A C 1
ATOM 745 O O . VAL A 1 100 ? 3.289 -3.802 9.370 1.00 72.38 100 VAL A O 1
ATOM 748 N N . GLY A 1 101 ? 4.164 -5.733 10.091 1.00 71.12 101 GLY A N 1
ATOM 749 C CA . GLY A 1 101 ? 4.527 -5.229 11.416 1.00 71.12 101 GLY A CA 1
ATOM 750 C C . GLY A 1 101 ? 5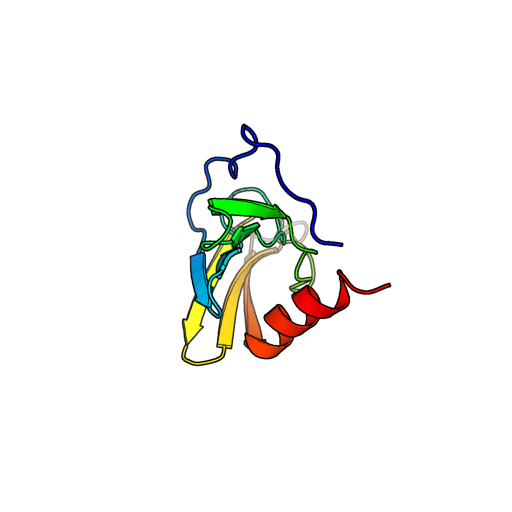.555 -4.094 11.380 1.00 71.12 101 GLY A C 1
ATOM 751 O O . GLY A 1 101 ? 5.423 -3.147 12.146 1.00 71.12 101 GLY A O 1
ATOM 752 N N . GLU A 1 102 ? 6.528 -4.137 10.467 1.00 72.62 102 GLU A N 1
ATOM 753 C CA . GLU A 1 102 ? 7.512 -3.059 10.279 1.00 72.62 102 GLU A CA 1
ATOM 754 C C . GLU A 1 102 ? 6.861 -1.834 9.640 1.00 72.62 102 GLU A C 1
ATOM 756 O O . GLU A 1 102 ? 7.103 -0.703 10.064 1.00 72.62 102 GLU A O 1
ATOM 761 N N . VAL A 1 103 ? 5.975 -2.069 8.664 1.00 67.50 103 VAL A N 1
ATOM 762 C CA . VAL A 1 103 ? 5.165 -1.006 8.062 1.00 67.50 103 VAL A CA 1
ATOM 763 C C . VAL A 1 103 ? 4.349 -0.307 9.143 1.00 67.50 103 VAL A C 1
ATOM 765 O O . VAL A 1 103 ? 4.373 0.914 9.193 1.00 67.50 103 VAL A O 1
ATOM 768 N N . LEU A 1 104 ? 3.698 -1.067 10.032 1.00 69.50 104 LEU A N 1
ATOM 769 C CA . LEU A 1 104 ? 2.890 -0.565 11.145 1.00 69.50 104 LEU A CA 1
ATOM 770 C C . LEU A 1 104 ? 3.719 0.131 12.238 1.00 69.50 104 LEU A C 1
ATOM 772 O O . LEU A 1 104 ? 3.315 1.194 12.700 1.00 69.50 104 LEU A O 1
ATOM 776 N N . GLN A 1 105 ? 4.887 -0.396 12.620 1.00 68.00 105 GLN A N 1
ATOM 777 C CA . GLN A 1 105 ? 5.783 0.260 13.586 1.00 68.00 105 GLN A CA 1
ATOM 778 C C . GLN A 1 105 ? 6.285 1.613 13.082 1.00 68.00 105 GLN A C 1
ATOM 780 O O . GLN A 1 105 ? 6.359 2.570 13.855 1.00 68.00 105 GLN A O 1
ATOM 785 N N . ALA A 1 106 ? 6.576 1.725 11.783 1.00 60.53 106 ALA A N 1
ATOM 786 C CA . ALA A 1 106 ? 6.901 3.009 11.172 1.00 60.53 106 ALA A CA 1
ATOM 787 C C . ALA A 1 106 ? 5.731 4.016 11.277 1.00 60.53 106 ALA A C 1
ATOM 789 O O . ALA A 1 106 ? 5.966 5.228 11.329 1.00 60.53 106 ALA A O 1
ATOM 790 N N . LEU A 1 107 ? 4.479 3.538 11.368 1.00 59.06 107 LEU A N 1
ATOM 791 C CA . LEU A 1 107 ? 3.297 4.387 11.591 1.00 59.06 107 LEU A CA 1
ATOM 792 C C . LEU A 1 107 ? 3.183 4.850 13.044 1.00 59.06 107 LEU A C 1
ATOM 794 O O . LEU A 1 107 ? 2.784 5.984 13.285 1.00 59.06 107 LEU A O 1
ATOM 798 N N . GLU A 1 108 ? 3.514 3.992 14.010 1.00 61.28 108 GLU A N 1
ATOM 799 C CA . GLU A 1 108 ? 3.399 4.316 15.439 1.00 61.28 108 GLU A CA 1
ATOM 800 C C . GLU A 1 108 ? 4.506 5.270 15.911 1.00 61.28 108 GLU A C 1
ATOM 802 O O . GLU A 1 108 ? 4.242 6.190 16.683 1.00 61.28 108 GLU A O 1
ATOM 807 N N . PHE A 1 109 ? 5.731 5.130 15.392 1.00 49.47 109 PHE A N 1
ATOM 808 C CA . PHE A 1 109 ? 6.860 5.998 15.759 1.00 49.47 109 PHE A CA 1
ATOM 809 C C . PHE A 1 109 ? 6.784 7.420 15.194 1.00 49.47 109 PHE A C 1
ATOM 811 O O . PHE A 1 109 ? 7.516 8.301 15.635 1.00 49.47 109 PHE A O 1
ATOM 818 N N . SER A 1 110 ? 5.906 7.668 14.224 1.00 45.94 110 SER A N 1
ATOM 819 C CA . SER A 1 110 ? 5.752 8.981 13.596 1.00 45.94 110 SER A CA 1
ATOM 820 C C . SER A 1 110 ? 4.602 9.817 14.180 1.00 45.94 110 SER A C 1
ATOM 822 O O . SER A 1 110 ? 4.233 10.824 13.578 1.00 45.94 110 SER A O 1
ATOM 824 N N . GLY A 1 111 ? 4.070 9.411 15.343 1.00 41.34 111 GLY A N 1
ATOM 825 C CA . GLY A 1 111 ? 3.056 10.135 16.123 1.00 41.34 111 GLY A CA 1
ATOM 826 C C . GLY A 1 111 ? 3.390 10.291 17.614 1.00 41.34 111 GLY A C 1
ATOM 827 O O . GLY A 1 111 ? 2.485 10.520 18.414 1.00 41.34 111 GLY A O 1
ATOM 828 N N . GLY A 1 112 ? 4.659 10.136 18.002 1.00 35.62 112 GLY A N 1
ATOM 829 C CA . GLY A 1 112 ? 5.095 10.256 19.391 1.00 35.62 112 GLY A CA 1
ATOM 830 C C . GLY A 1 112 ? 6.439 10.958 19.529 1.00 35.62 112 GLY A C 1
ATOM 831 O O . GLY A 1 112 ? 7.459 10.279 19.598 1.00 35.62 112 GLY A O 1
ATOM 832 N N . LEU A 1 113 ? 6.411 12.295 19.572 1.00 32.19 113 LEU A N 1
ATOM 833 C CA . LEU A 1 113 ? 7.222 13.183 20.425 1.00 32.19 113 LEU A CA 1
ATOM 834 C C . LEU A 1 113 ? 6.786 14.640 20.231 1.00 32.19 113 LEU A C 1
ATOM 836 O O 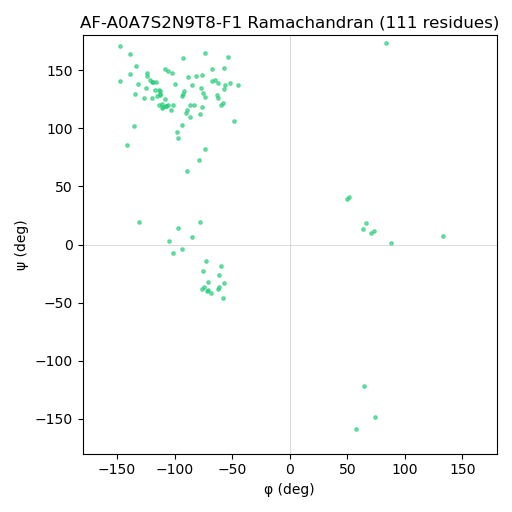. LEU A 1 113 ? 6.810 15.108 19.075 1.00 32.19 113 LEU A O 1
#

InterPro domains:
  IPR015915 Kelch-type beta-propeller [G3DSA:2.120.10.80] (4-98)
  IPR015915 Kelch-type beta-propeller [SSF117281] (11-61)

Nearest PDB structures (foldseek):
  4m5t-assembly3_E  TM=6.109E-01  e=2.839E+00  Homo sapiens
  6t1r-assembly1_N  TM=6.567E-01  e=3.329E+00  Homo sapiens
  3l1e-assembly1_A-2  TM=5.048E-01  e=2.692E+00  Bos taurus
  3l1f-assembly1_A-2  TM=6.826E-01  e=6.997E+00  Bos taurus
  2ygd-assembly1_A  TM=5.762E-01  e=5.089E+00  Homo sapiens

Radius of gyration: 15.28 Å; Cα contacts (8 Å, |Δi|>4): 225; chains: 1; bounding box: 35×31×48 Å

Mean predicted aligned error: 9.8 Å

pLDDT: mean 70.12, std 10.87, range [32.19, 88.69]